Protein AF-A0A7Y2GD65-F1 (afdb_monomer_lite)

Sequence (162 aa):
MRTILVWTAFAALLLVPISLSTASPLLAFRQPIYILAGFAGILGMALLLVQPVLAGGYLPRVTVLRGRRIHRWTGAALVCAVILHVAGLWITSPPDMIDALLFRSPTPFSVWGVVAMWALFAAALLALFRAHLRPRHWRLGHGSLVMIVVLGSVIHAVLIEG

Radius of gyration: 16.95 Å; chains: 1; bounding box: 42×32×46 Å

Secondary structure (DSSP, 8-state):
-HHHHHHHHHHHHHHHHHHHHHT-GGGTTS-HHHHHHHHHHHHHHHHHHHHHHHHHT-STT--HHHHHHHHHHHHHHHHHHHHHHHHHHHHH-HHHHHHHHTT--S-HHHHHHHHHHHHHHHHHHHHHGGGGS-HHHHHHHHHHHHHHHHHHHHHHHHT---

Foldseek 3Di:
DVLVVVVVVLCCVLVVVLVCLVPDPVCVPDDPLLSLLVVLLSLLLNLLVLQVCLCVVVRPPQDNVNSVVVNLVSLVSSLVSLVSNLVSCCVVPVVQSVCLCVVNHPQPLSVLSNQLNVLSVQLNVLVVCVVVDDVVCSCVSNVVSSVSNNVSSVSSVVSDDD

Structure (mmCIF, N/CA/C/O backbone):
data_AF-A0A7Y2GD65-F1
#
_entry.id   AF-A0A7Y2GD65-F1
#
loop_
_atom_site.group_PDB
_atom_site.id
_atom_site.type_symbol
_atom_site.label_atom_id
_atom_site.label_alt_id
_atom_site.label_comp_id
_atom_site.label_asym_id
_atom_site.label_entity_id
_atom_site.label_seq_id
_atom_site.pdbx_PDB_ins_code
_atom_site.Cartn_x
_atom_site.Cartn_y
_atom_site.Cartn_z
_atom_site.occupancy
_atom_site.B_iso_or_equiv
_atom_site.auth_seq_id
_atom_site.auth_comp_id
_atom_site.auth_asym_id
_atom_site.auth_atom_id
_atom_site.pdbx_PDB_model_num
ATOM 1 N N . MET A 1 1 ? -0.208 14.379 25.500 1.00 83.31 1 MET A N 1
ATOM 2 C CA . MET A 1 1 ? 1.057 13.874 24.915 1.00 83.31 1 MET A CA 1
ATOM 3 C C . MET A 1 1 ? 0.865 12.583 24.116 1.00 83.31 1 MET A C 1
ATOM 5 O O . MET A 1 1 ? 1.079 12.632 22.915 1.00 83.31 1 MET A O 1
ATOM 9 N N . ARG A 1 2 ? 0.367 11.474 24.696 1.00 91.19 2 ARG A N 1
ATOM 10 C CA . ARG A 1 2 ? 0.166 10.184 23.986 1.00 91.19 2 ARG A CA 1
ATOM 11 C C . ARG A 1 2 ? -0.545 10.285 22.627 1.00 91.19 2 ARG A C 1
ATOM 13 O O . ARG A 1 2 ? -0.074 9.713 21.656 1.00 91.19 2 ARG A O 1
ATOM 20 N N . THR A 1 3 ? -1.655 11.022 22.546 1.00 92.44 3 THR A N 1
ATOM 21 C CA . THR A 1 3 ? -2.395 11.202 21.283 1.00 92.44 3 THR A CA 1
ATOM 22 C C . THR A 1 3 ? -1.536 11.812 20.181 1.00 92.44 3 THR A C 1
ATOM 24 O O . THR A 1 3 ? -1.579 11.335 19.055 1.00 92.44 3 THR A O 1
ATOM 27 N N . ILE A 1 4 ? -0.756 12.842 20.514 1.00 93.56 4 ILE A N 1
ATOM 28 C CA . ILE A 1 4 ? 0.121 13.527 19.560 1.00 93.56 4 ILE A CA 1
ATOM 29 C C . ILE A 1 4 ? 1.199 12.552 19.090 1.00 93.56 4 ILE A C 1
ATOM 31 O O . ILE A 1 4 ? 1.344 12.370 17.893 1.00 93.56 4 ILE A O 1
ATOM 35 N N . LEU A 1 5 ? 1.851 11.836 20.013 1.00 95.00 5 LEU A N 1
ATOM 36 C CA . LEU A 1 5 ? 2.890 10.855 19.678 1.00 95.00 5 LEU A CA 1
ATOM 37 C C . LEU A 1 5 ? 2.401 9.773 18.707 1.00 95.00 5 LEU A C 1
ATOM 39 O O . LEU A 1 5 ? 3.096 9.469 17.744 1.00 95.00 5 LEU A O 1
ATOM 43 N N . VAL A 1 6 ? 1.201 9.220 18.923 1.00 94.94 6 VAL A N 1
ATOM 44 C CA . VAL A 1 6 ? 0.634 8.199 18.023 1.00 94.94 6 VAL A CA 1
ATOM 45 C C . VAL A 1 6 ? 0.386 8.770 16.627 1.00 94.94 6 VAL A C 1
ATOM 47 O O . VAL A 1 6 ? 0.748 8.137 15.641 1.00 94.94 6 VAL A O 1
ATOM 50 N N . TRP A 1 7 ? -0.193 9.969 16.531 1.00 95.38 7 TRP A N 1
ATOM 51 C CA . TRP A 1 7 ? -0.433 10.616 15.240 1.00 95.38 7 TRP A CA 1
ATOM 52 C C . TRP A 1 7 ? 0.865 10.999 14.529 1.00 95.38 7 TRP A C 1
ATOM 54 O O . TRP A 1 7 ? 0.972 10.774 13.328 1.00 95.38 7 TRP A O 1
ATOM 64 N N . THR A 1 8 ? 1.860 11.516 15.252 1.00 96.31 8 THR A N 1
ATOM 65 C CA . THR A 1 8 ? 3.171 11.857 14.691 1.00 96.31 8 THR A CA 1
ATOM 66 C C . THR A 1 8 ? 3.899 10.612 14.190 1.00 96.31 8 THR A C 1
ATOM 68 O O . THR A 1 8 ? 4.381 10.617 13.063 1.00 96.31 8 THR A O 1
ATOM 71 N N . ALA A 1 9 ? 3.935 9.528 14.972 1.00 95.88 9 ALA A N 1
ATOM 72 C CA . ALA A 1 9 ? 4.560 8.273 14.556 1.00 95.88 9 ALA A CA 1
ATOM 73 C C . ALA A 1 9 ? 3.851 7.659 13.340 1.00 95.88 9 ALA A C 1
ATOM 75 O O . ALA A 1 9 ? 4.501 7.223 12.394 1.00 95.88 9 ALA A O 1
ATOM 76 N N . PHE A 1 10 ? 2.515 7.672 13.334 1.00 96.25 10 PHE A N 1
ATOM 77 C CA . PHE A 1 10 ? 1.729 7.177 12.209 1.00 96.25 10 PHE A CA 1
ATOM 78 C C . PHE A 1 10 ? 1.953 8.011 10.943 1.00 96.25 10 PHE A C 1
ATOM 80 O O . PHE A 1 10 ? 2.187 7.451 9.877 1.00 96.25 10 PHE A O 1
ATOM 87 N N . ALA A 1 11 ? 1.954 9.341 11.060 1.00 96.50 11 ALA A N 1
ATOM 88 C CA . ALA A 1 11 ? 2.264 10.227 9.945 1.00 96.50 11 ALA A CA 1
ATOM 89 C C . ALA A 1 11 ? 3.693 10.006 9.432 1.00 96.50 11 ALA A C 1
ATOM 91 O O . ALA A 1 11 ? 3.890 9.929 8.225 1.00 96.50 11 ALA A O 1
ATOM 92 N N . ALA A 1 12 ? 4.675 9.838 10.321 1.00 96.62 12 ALA A N 1
ATOM 93 C CA . ALA A 1 12 ? 6.057 9.566 9.937 1.00 96.6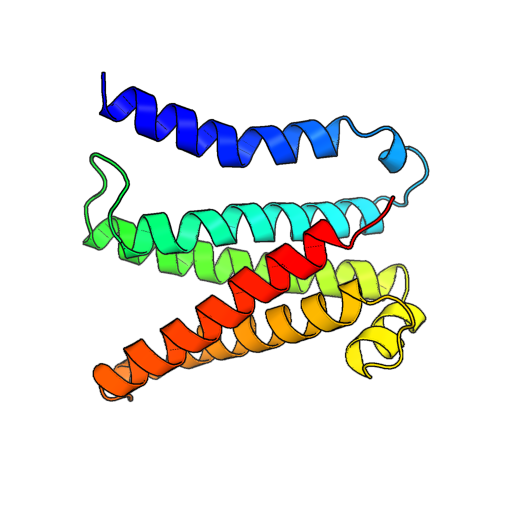2 12 ALA A CA 1
ATOM 94 C C . ALA A 1 12 ? 6.192 8.242 9.166 1.00 96.62 12 ALA A C 1
ATOM 96 O O . ALA A 1 12 ? 6.815 8.225 8.110 1.00 96.62 12 ALA A O 1
ATOM 97 N N . LEU A 1 13 ? 5.549 7.163 9.632 1.00 95.81 13 LEU A N 1
ATOM 98 C CA . LEU A 1 13 ? 5.555 5.860 8.950 1.00 95.81 13 LEU A CA 1
ATOM 99 C C . LEU A 1 13 ? 4.980 5.915 7.527 1.00 95.81 13 LEU A C 1
ATOM 101 O O . LEU A 1 13 ? 5.375 5.115 6.686 1.00 95.81 13 LEU A O 1
ATOM 105 N N . LEU A 1 14 ? 4.060 6.844 7.254 1.00 96.19 14 LEU A N 1
ATOM 106 C CA . LEU A 1 14 ? 3.483 7.031 5.922 1.00 96.19 14 LEU A CA 1
ATOM 107 C C . LEU A 1 14 ? 4.310 7.997 5.067 1.00 96.19 14 LEU A C 1
ATOM 109 O O . LEU A 1 14 ? 4.591 7.709 3.908 1.00 96.19 14 LEU A O 1
ATOM 113 N N . LEU A 1 15 ? 4.689 9.149 5.624 1.00 96.38 15 LEU A N 1
ATOM 114 C CA . LEU A 1 15 ? 5.285 10.248 4.866 1.00 96.38 15 LEU A CA 1
ATOM 115 C C . LEU A 1 15 ? 6.779 10.057 4.610 1.00 96.38 15 LEU A C 1
ATOM 117 O O . LEU A 1 15 ? 7.250 10.460 3.554 1.00 96.38 15 LEU A O 1
ATOM 121 N N . VAL A 1 16 ? 7.528 9.448 5.534 1.00 96.25 16 VAL A N 1
ATOM 122 C CA . VAL A 1 16 ? 8.980 9.269 5.369 1.00 96.25 16 VAL A CA 1
ATOM 123 C C . VAL A 1 16 ? 9.304 8.424 4.129 1.00 96.25 16 VAL A C 1
ATOM 125 O O . VAL A 1 16 ? 10.068 8.914 3.297 1.00 96.25 16 VAL A O 1
ATOM 128 N N . PRO A 1 17 ? 8.713 7.227 3.922 1.00 93.31 17 PRO A N 1
ATOM 129 C CA . PRO A 1 17 ? 8.980 6.440 2.718 1.00 93.31 17 PRO A CA 1
ATOM 130 C C . PRO A 1 17 ? 8.600 7.186 1.436 1.00 93.31 17 PRO A C 1
ATOM 132 O O . PRO A 1 17 ? 9.388 7.219 0.499 1.00 93.31 17 PRO A O 1
ATOM 135 N N . ILE A 1 18 ? 7.435 7.847 1.415 1.00 94.56 18 ILE A N 1
ATOM 136 C CA . ILE A 1 18 ? 6.955 8.602 0.246 1.00 94.56 18 ILE A CA 1
ATOM 137 C C . ILE A 1 18 ? 7.930 9.731 -0.108 1.00 94.56 18 ILE A C 1
ATOM 139 O O . ILE A 1 18 ? 8.333 9.852 -1.264 1.00 94.56 18 ILE A O 1
ATOM 143 N N . SER A 1 19 ? 8.344 10.528 0.881 1.00 94.94 19 SER A N 1
ATOM 144 C CA . SER A 1 19 ? 9.282 11.635 0.682 1.00 94.94 19 SER A CA 1
ATOM 145 C C . SER A 1 19 ? 10.637 11.147 0.169 1.00 94.94 19 SER A C 1
ATOM 147 O O . SER A 1 19 ? 11.171 11.712 -0.787 1.00 94.94 19 SER A O 1
ATOM 149 N N . LEU A 1 20 ? 11.172 10.065 0.748 1.00 94.62 20 LEU A N 1
ATOM 150 C CA . LEU A 1 20 ? 12.424 9.460 0.285 1.00 94.62 20 LEU A CA 1
ATOM 151 C C . LEU A 1 20 ? 12.308 8.963 -1.160 1.00 94.62 20 LEU A C 1
ATOM 153 O O . LEU A 1 20 ? 13.215 9.193 -1.956 1.00 94.62 20 LEU A O 1
ATOM 157 N N . SER A 1 21 ? 11.176 8.360 -1.534 1.00 93.12 21 SER A N 1
ATOM 158 C CA . SER A 1 21 ? 10.932 7.945 -2.916 1.00 93.12 21 SER A CA 1
ATOM 159 C C . SER A 1 21 ? 10.865 9.130 -3.881 1.00 93.12 21 SER A C 1
ATOM 161 O O . SER A 1 21 ? 11.427 9.039 -4.967 1.00 93.12 21 SER A O 1
ATOM 163 N N . THR A 1 22 ? 10.241 10.256 -3.503 1.00 93.25 22 THR A N 1
ATOM 164 C CA . THR A 1 22 ? 10.183 11.467 -4.355 1.00 93.25 22 THR A CA 1
ATOM 165 C C . THR A 1 22 ? 11.532 12.141 -4.566 1.00 93.25 22 THR A C 1
ATOM 167 O O . THR A 1 22 ? 11.747 12.743 -5.612 1.00 93.25 22 THR A O 1
ATOM 170 N N . ALA A 1 23 ? 12.445 12.022 -3.603 1.00 94.38 23 ALA A N 1
ATOM 171 C CA . ALA A 1 23 ? 13.786 12.589 -3.689 1.00 94.38 23 ALA A CA 1
ATOM 172 C C . ALA A 1 23 ? 14.808 11.634 -4.336 1.00 94.38 23 ALA A C 1
ATOM 174 O O . ALA A 1 23 ? 15.993 11.962 -4.404 1.00 94.38 23 ALA A O 1
ATOM 175 N N . SER A 1 24 ? 14.383 10.447 -4.785 1.00 93.50 24 SER A N 1
ATOM 176 C CA . SER A 1 24 ? 15.305 9.429 -5.284 1.00 93.50 24 SER A CA 1
ATOM 177 C C . SER A 1 24 ? 15.924 9.828 -6.633 1.00 93.50 24 SER A C 1
ATOM 179 O O . SER A 1 24 ? 15.188 10.088 -7.592 1.00 93.50 24 SER A O 1
ATOM 181 N N . PRO A 1 25 ? 17.266 9.801 -6.773 1.00 93.50 25 PRO A N 1
ATOM 182 C CA . PRO A 1 25 ? 17.934 10.083 -8.046 1.00 93.50 25 PRO A CA 1
ATOM 183 C C . PRO A 1 25 ? 17.593 9.049 -9.130 1.00 93.50 25 PRO A C 1
ATOM 185 O O . PRO A 1 25 ? 17.707 9.339 -10.320 1.00 93.50 25 PRO A O 1
ATOM 188 N N . LEU A 1 26 ? 17.107 7.866 -8.737 1.00 89.75 26 LEU A N 1
ATOM 189 C CA . LEU A 1 26 ? 16.686 6.799 -9.647 1.00 89.75 26 LEU A CA 1
ATOM 190 C C . LEU A 1 26 ? 15.479 7.187 -10.512 1.00 89.75 26 LEU A C 1
ATOM 192 O O . LEU A 1 26 ? 15.203 6.512 -11.503 1.00 89.75 26 LEU A O 1
ATOM 196 N N . LEU A 1 27 ? 14.770 8.268 -10.166 1.00 92.12 27 LEU A N 1
ATOM 197 C CA . LEU A 1 27 ? 13.653 8.789 -10.953 1.00 92.12 27 LEU A CA 1
ATOM 198 C C . LEU A 1 27 ? 14.105 9.518 -12.228 1.00 92.12 27 LEU A C 1
ATOM 200 O O . LEU A 1 27 ? 13.354 9.532 -13.200 1.00 92.12 27 LEU A O 1
ATOM 204 N N . ALA A 1 28 ? 15.315 10.092 -12.257 1.00 91.81 28 ALA A N 1
ATOM 205 C CA . ALA A 1 28 ? 15.749 11.018 -13.313 1.00 91.81 28 ALA A CA 1
ATOM 206 C C . ALA A 1 28 ? 15.765 10.405 -14.726 1.00 91.81 28 ALA A C 1
ATOM 208 O O . ALA A 1 28 ? 15.618 11.117 -15.715 1.00 91.81 28 ALA A O 1
ATOM 209 N N . PHE A 1 29 ? 15.913 9.082 -14.820 1.00 91.94 29 PHE A N 1
ATOM 210 C CA . PHE A 1 29 ? 16.035 8.351 -16.086 1.00 91.94 29 PHE A CA 1
ATOM 211 C C . PHE A 1 29 ? 14.811 7.483 -16.398 1.00 91.94 29 PHE A C 1
ATOM 213 O O . PHE A 1 29 ? 14.879 6.581 -17.234 1.00 91.94 29 PHE A O 1
ATOM 220 N N . ARG A 1 30 ? 13.690 7.700 -15.699 1.00 93.06 30 ARG A N 1
ATOM 221 C CA . ARG A 1 30 ? 12.486 6.873 -15.829 1.00 93.06 30 ARG A CA 1
ATOM 222 C C . ARG A 1 30 ? 11.374 7.620 -16.547 1.00 93.06 30 ARG A C 1
ATOM 224 O O . ARG A 1 30 ? 11.204 8.827 -16.403 1.00 93.06 30 ARG A O 1
ATOM 231 N N . GLN A 1 31 ? 10.587 6.874 -17.316 1.00 95.31 31 GLN A N 1
ATOM 232 C CA . GLN A 1 31 ? 9.414 7.428 -17.979 1.00 95.31 31 GLN A CA 1
ATOM 233 C C . GLN A 1 31 ? 8.353 7.850 -16.949 1.00 95.31 31 GLN A C 1
ATOM 235 O O . GLN A 1 31 ? 8.181 7.157 -15.943 1.00 95.31 31 GLN A O 1
ATOM 240 N N . PRO A 1 32 ? 7.568 8.911 -17.213 1.00 95.81 32 PRO A N 1
ATOM 241 C CA . PRO A 1 32 ? 6.545 9.378 -16.278 1.00 95.81 32 PRO A CA 1
ATOM 242 C C . PRO A 1 32 ? 5.533 8.298 -15.873 1.00 95.81 32 PRO A C 1
ATOM 244 O O . PRO A 1 32 ? 5.191 8.192 -14.699 1.00 95.81 32 PRO A O 1
ATOM 247 N N . ILE A 1 33 ? 5.095 7.452 -16.814 1.00 96.94 33 ILE A N 1
ATOM 248 C CA . ILE A 1 33 ? 4.143 6.363 -16.531 1.00 96.94 33 ILE A CA 1
ATOM 249 C C . ILE A 1 33 ? 4.759 5.336 -15.573 1.00 96.94 33 ILE A C 1
ATOM 251 O O . ILE A 1 33 ? 4.094 4.908 -14.634 1.00 96.94 33 ILE A O 1
ATOM 255 N N . TYR A 1 34 ? 6.041 5.003 -15.753 1.00 95.62 34 TYR A N 1
ATOM 256 C CA . TYR A 1 34 ? 6.767 4.095 -14.863 1.00 95.62 34 TYR A CA 1
ATOM 257 C C . TYR A 1 34 ? 6.882 4.673 -13.447 1.00 95.62 34 TYR A C 1
ATOM 259 O O . TYR A 1 34 ? 6.653 3.975 -12.461 1.00 95.62 34 TYR A O 1
ATOM 267 N N . ILE A 1 35 ? 7.183 5.971 -13.342 1.00 96.38 35 ILE A N 1
ATOM 268 C CA . ILE A 1 35 ? 7.253 6.678 -12.059 1.00 96.38 35 ILE A CA 1
ATOM 269 C C . ILE A 1 35 ? 5.890 6.630 -11.359 1.00 96.38 35 ILE A C 1
ATOM 271 O O . ILE A 1 35 ? 5.807 6.212 -10.206 1.00 96.38 35 ILE A O 1
ATOM 275 N N . LEU A 1 36 ? 4.810 6.994 -12.058 1.00 97.00 36 LEU A N 1
ATOM 276 C CA . LEU A 1 36 ? 3.452 6.955 -11.508 1.00 97.00 36 LEU A CA 1
ATOM 277 C C . LEU A 1 36 ? 3.039 5.538 -11.091 1.00 97.00 36 LEU A C 1
ATOM 279 O O . LEU A 1 36 ? 2.432 5.375 -10.032 1.00 97.00 36 LEU A O 1
ATOM 283 N N . ALA A 1 37 ? 3.409 4.517 -11.870 1.00 97.19 37 ALA A N 1
ATOM 284 C CA . ALA A 1 37 ? 3.193 3.120 -11.514 1.00 97.19 37 ALA A CA 1
ATOM 285 C C . ALA A 1 37 ? 3.911 2.772 -10.202 1.00 97.19 37 ALA A C 1
ATOM 287 O O . ALA A 1 37 ? 3.285 2.252 -9.278 1.00 97.19 37 ALA A O 1
ATOM 288 N N . GLY A 1 38 ? 5.193 3.122 -10.065 1.00 96.00 38 GLY A N 1
ATOM 289 C CA . GLY A 1 38 ? 5.960 2.923 -8.831 1.00 96.00 38 GLY A CA 1
ATOM 290 C C . GLY A 1 38 ? 5.334 3.624 -7.620 1.00 96.00 38 GLY A C 1
ATOM 291 O O . GLY A 1 38 ? 5.141 3.005 -6.572 1.00 96.00 38 GLY A O 1
ATOM 292 N N . PHE A 1 39 ? 4.915 4.884 -7.775 1.00 97.06 39 PHE A N 1
ATOM 293 C CA . PHE A 1 39 ? 4.227 5.632 -6.717 1.00 97.06 39 PHE A CA 1
ATOM 294 C C . PHE A 1 39 ? 2.867 5.047 -6.343 1.00 97.06 39 PHE A C 1
ATOM 296 O O . PHE A 1 39 ? 2.505 5.080 -5.167 1.00 97.06 39 PHE A O 1
ATOM 303 N N . ALA A 1 40 ? 2.129 4.466 -7.290 1.00 98.25 40 ALA A N 1
ATOM 304 C CA . ALA A 1 40 ? 0.905 3.733 -6.981 1.00 98.25 40 ALA A CA 1
ATOM 305 C C . ALA A 1 40 ? 1.193 2.511 -6.086 1.00 98.25 40 ALA A C 1
ATOM 307 O O . ALA A 1 40 ? 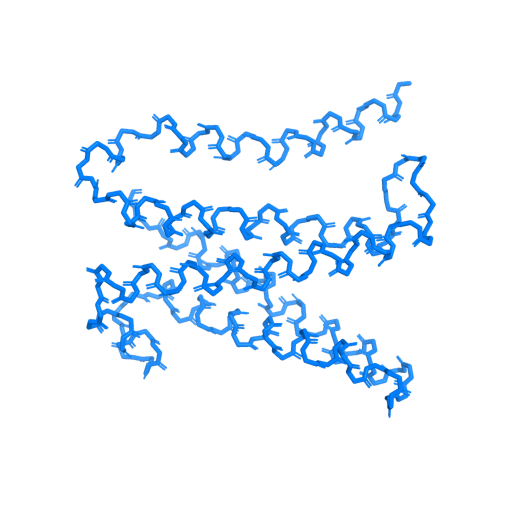0.444 2.258 -5.142 1.00 98.25 40 ALA A O 1
ATOM 308 N N . GLY A 1 41 ? 2.319 1.820 -6.301 1.00 97.44 41 GLY A N 1
ATOM 309 C CA . GLY A 1 41 ? 2.800 0.749 -5.420 1.00 97.44 41 GLY A CA 1
ATOM 310 C C . GLY A 1 41 ? 3.148 1.250 -4.011 1.00 97.44 41 GLY A C 1
ATOM 311 O O . GLY A 1 41 ? 2.664 0.701 -3.020 1.00 97.44 41 GLY A O 1
ATOM 312 N N . ILE A 1 42 ? 3.906 2.349 -3.907 1.00 97.12 42 ILE A N 1
ATOM 313 C CA . ILE A 1 42 ? 4.263 2.984 -2.622 1.00 97.12 42 ILE A CA 1
ATOM 314 C C . ILE A 1 42 ? 3.006 3.437 -1.860 1.00 97.12 42 ILE A C 1
ATOM 316 O O . ILE A 1 42 ? 2.868 3.184 -0.661 1.00 97.12 42 ILE A O 1
ATOM 320 N N . LEU A 1 43 ? 2.053 4.065 -2.554 1.00 97.88 43 LEU A N 1
ATOM 321 C CA . LEU A 1 43 ? 0.766 4.453 -1.978 1.00 97.88 43 LEU A CA 1
ATOM 322 C C . LEU A 1 43 ? -0.035 3.224 -1.526 1.00 97.88 43 LEU A C 1
ATOM 324 O O . LEU A 1 43 ? -0.664 3.260 -0.469 1.00 97.88 43 LEU A O 1
ATOM 328 N N . GLY A 1 44 ? 0.022 2.126 -2.283 1.00 98.12 44 GLY A N 1
ATOM 329 C CA . GLY A 1 44 ? -0.528 0.833 -1.888 1.00 98.12 44 GLY A CA 1
ATOM 330 C C . GLY A 1 44 ? 0.038 0.351 -0.549 1.00 98.12 44 GLY A C 1
ATOM 331 O O . GLY A 1 44 ? -0.730 0.023 0.352 1.00 98.12 44 GLY A O 1
ATOM 332 N N . MET A 1 45 ? 1.359 0.402 -0.361 1.00 97.25 45 MET A N 1
ATOM 333 C CA . MET A 1 45 ? 2.005 0.037 0.910 1.00 97.25 45 MET A CA 1
ATOM 334 C C . MET A 1 45 ? 1.555 0.929 2.074 1.00 97.25 45 MET A C 1
ATOM 336 O O . MET A 1 45 ? 1.226 0.433 3.155 1.00 97.25 45 MET A O 1
ATOM 340 N N . ALA A 1 46 ? 1.469 2.241 1.847 1.00 97.50 46 ALA A N 1
ATOM 341 C CA . ALA A 1 46 ? 0.976 3.191 2.840 1.00 97.50 46 ALA A CA 1
ATOM 342 C C . ALA A 1 46 ? -0.480 2.882 3.240 1.00 97.50 46 ALA A C 1
ATOM 344 O O . ALA A 1 46 ? -0.812 2.795 4.425 1.00 97.50 46 ALA A O 1
ATOM 345 N N . LEU A 1 47 ? -1.355 2.645 2.259 1.00 97.88 47 LEU A N 1
ATOM 346 C CA . LEU A 1 47 ? -2.752 2.283 2.496 1.00 97.88 47 LEU A CA 1
ATOM 347 C C . LEU A 1 47 ? -2.884 0.926 3.192 1.00 97.88 47 LEU A C 1
ATOM 349 O O . LEU A 1 47 ? -3.765 0.775 4.039 1.00 97.88 47 LEU A O 1
ATOM 353 N N . LEU A 1 48 ? -2.012 -0.037 2.885 1.00 97.06 48 LEU A N 1
ATOM 354 C CA . LEU A 1 48 ? -1.978 -1.346 3.533 1.00 97.06 48 LEU A CA 1
ATOM 355 C C . LEU A 1 48 ? -1.676 -1.222 5.033 1.00 97.06 48 LEU A C 1
ATOM 357 O O . LEU A 1 48 ? -2.363 -1.854 5.832 1.00 97.06 48 LEU A O 1
ATOM 361 N N . LEU A 1 49 ? -0.741 -0.348 5.428 1.00 96.38 49 LEU A N 1
ATOM 362 C CA . LEU A 1 49 ? -0.462 -0.036 6.838 1.00 96.38 49 LEU A CA 1
ATOM 363 C C . LEU A 1 49 ? -1.661 0.628 7.539 1.00 96.38 49 LEU A C 1
ATOM 365 O O . LEU A 1 49 ? -1.947 0.356 8.707 1.00 96.38 49 LEU A O 1
ATOM 369 N N . VAL A 1 50 ? -2.391 1.487 6.825 1.00 96.56 50 VAL A N 1
ATOM 370 C CA . VAL A 1 50 ? -3.579 2.186 7.343 1.00 96.56 50 VAL A CA 1
ATOM 371 C C . VAL A 1 50 ? -4.726 1.206 7.653 1.00 96.56 50 VAL A C 1
ATOM 373 O O . VAL A 1 50 ? -5.469 1.416 8.617 1.00 96.56 50 VAL A O 1
ATOM 376 N N . GLN A 1 51 ? -4.875 0.118 6.884 1.00 96.50 51 GLN A N 1
ATOM 377 C CA . GLN A 1 51 ? -5.987 -0.836 7.028 1.00 96.50 51 GLN A CA 1
ATOM 378 C C . GLN A 1 51 ? -6.151 -1.429 8.442 1.00 96.50 51 GLN A C 1
ATOM 380 O O . GLN A 1 51 ? -7.235 -1.255 9.015 1.00 96.50 51 GLN A O 1
ATOM 385 N N . PRO A 1 52 ? -5.149 -2.117 9.035 1.00 93.56 52 PRO A N 1
ATOM 386 C CA . PRO A 1 52 ? -5.286 -2.729 10.358 1.00 93.56 52 PRO A CA 1
ATOM 387 C C . PRO A 1 52 ? -5.464 -1.683 11.460 1.00 93.56 52 PRO A C 1
ATOM 389 O O . PRO A 1 52 ? -6.214 -1.910 12.410 1.00 93.56 52 PRO A O 1
ATOM 392 N N . VAL A 1 53 ? -4.847 -0.508 11.303 1.00 94.38 53 VAL A N 1
ATOM 393 C CA . VAL A 1 53 ? -4.963 0.618 12.237 1.00 94.38 53 VAL A CA 1
ATOM 394 C C . VAL A 1 53 ? -6.409 1.114 12.341 1.00 94.38 53 VAL A C 1
ATOM 396 O O . VAL A 1 53 ? -6.930 1.307 13.445 1.00 94.38 53 VAL A O 1
ATOM 399 N N . LEU A 1 54 ? -7.089 1.256 11.200 1.00 93.75 54 LEU A N 1
ATOM 400 C CA . LEU A 1 54 ? -8.497 1.651 11.140 1.00 93.75 54 LE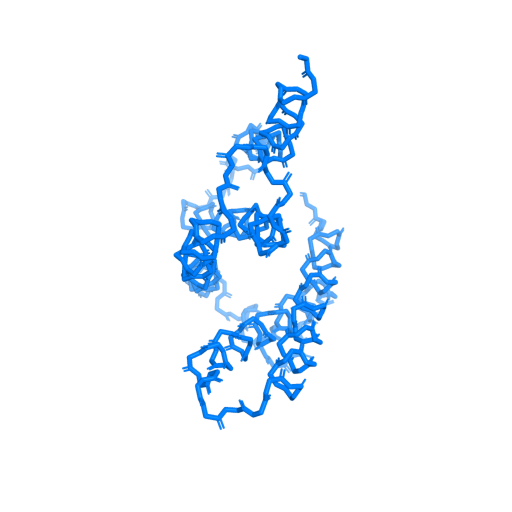U A CA 1
ATOM 401 C C . LEU A 1 54 ? -9.452 0.533 11.571 1.00 93.75 54 LEU A C 1
ATOM 403 O O . LEU A 1 54 ? -10.447 0.807 12.246 1.00 93.75 54 LEU A O 1
ATOM 407 N N . ALA A 1 55 ? -9.168 -0.715 11.188 1.00 90.38 55 ALA A N 1
ATOM 408 C CA . ALA A 1 55 ? -10.006 -1.864 11.522 1.00 90.38 55 ALA A CA 1
ATOM 409 C C . ALA A 1 55 ? -9.987 -2.185 13.027 1.00 90.38 55 ALA A C 1
ATOM 411 O O . ALA A 1 55 ? -11.037 -2.497 13.596 1.00 90.38 55 ALA A O 1
ATOM 412 N N . GLY A 1 56 ? -8.815 -2.073 13.661 1.00 89.56 56 GLY A N 1
ATOM 413 C CA . GLY A 1 56 ? -8.604 -2.319 15.089 1.00 89.56 56 GLY A CA 1
ATOM 414 C C . GLY A 1 56 ? -8.990 -1.152 16.001 1.00 89.56 56 GLY A C 1
ATOM 415 O O . GLY A 1 56 ? -9.113 -1.342 17.207 1.00 89.56 56 GLY A O 1
ATOM 416 N N . GLY A 1 57 ? -9.222 0.046 15.450 1.00 90.94 57 GLY A N 1
ATOM 417 C CA . GLY A 1 57 ? -9.565 1.232 16.243 1.00 90.94 57 GLY A CA 1
ATOM 418 C C . GLY A 1 57 ? -8.391 1.775 17.062 1.00 90.94 57 GLY A C 1
ATOM 419 O O . GLY A 1 57 ? -8.598 2.325 18.140 1.00 90.94 57 GLY A O 1
ATOM 420 N N . TYR A 1 58 ? -7.161 1.622 16.563 1.00 90.88 58 TYR A N 1
ATOM 421 C CA . TYR A 1 58 ? -5.947 2.020 17.284 1.00 90.88 58 TYR A CA 1
ATOM 422 C C . TYR A 1 58 ? -5.664 3.532 17.225 1.00 90.88 58 TYR A C 1
ATOM 424 O O . TYR A 1 58 ? -4.850 4.032 18.004 1.00 90.88 58 TYR A O 1
ATOM 432 N N . LEU A 1 59 ? -6.339 4.282 16.339 1.00 91.50 59 LEU A N 1
ATOM 433 C CA . LEU A 1 59 ? -6.178 5.737 16.254 1.00 91.50 59 LEU A CA 1
ATOM 434 C C . LEU A 1 59 ? -6.919 6.459 17.388 1.00 91.50 59 LEU A C 1
ATOM 436 O O . LEU A 1 59 ? -8.137 6.304 17.533 1.00 91.50 59 LEU A O 1
ATOM 440 N N . PRO A 1 60 ? -6.232 7.324 18.155 1.00 91.19 60 PRO A N 1
ATOM 441 C CA . PRO A 1 60 ? -6.870 8.085 19.214 1.00 91.19 60 PRO A CA 1
ATOM 442 C C . PRO A 1 60 ? -7.953 9.003 18.646 1.00 91.19 60 PRO A C 1
ATOM 444 O O . PRO A 1 60 ? -7.740 9.674 17.636 1.00 91.19 60 PRO A O 1
ATOM 447 N N . ARG A 1 61 ? -9.083 9.103 19.355 1.00 90.62 61 ARG A N 1
ATOM 448 C CA . ARG A 1 61 ? -10.215 9.992 19.021 1.00 90.62 61 ARG A CA 1
ATOM 449 C C . ARG A 1 61 ? -10.926 9.670 17.696 1.00 90.62 61 ARG A C 1
ATOM 451 O O . ARG A 1 61 ? -11.792 10.434 17.275 1.00 90.62 61 ARG A O 1
ATOM 458 N N . VAL A 1 62 ? -10.639 8.524 17.077 1.00 89.88 62 VAL A N 1
ATOM 459 C CA . VAL A 1 62 ? -11.420 7.986 15.957 1.00 89.88 62 VAL A CA 1
ATOM 460 C C . VAL A 1 62 ? -12.355 6.912 16.500 1.00 89.88 62 VAL A C 1
ATOM 462 O O . VAL A 1 62 ? -11.918 5.931 17.093 1.00 89.88 62 VAL A O 1
ATOM 465 N N . THR A 1 63 ? -13.664 7.085 16.318 1.00 93.06 63 THR A N 1
ATOM 466 C CA . THR A 1 63 ? -14.632 6.070 16.754 1.00 93.06 63 THR A CA 1
ATOM 467 C C . THR A 1 63 ? -14.515 4.817 15.886 1.00 93.06 63 THR A C 1
ATOM 469 O O . THR A 1 63 ? -14.267 4.914 14.684 1.00 93.06 63 THR A O 1
ATOM 472 N N . VAL A 1 64 ? -14.769 3.635 16.455 1.00 90.56 64 VAL A N 1
ATOM 473 C CA . VAL A 1 64 ? -14.699 2.354 15.719 1.00 90.56 64 VAL A CA 1
ATOM 474 C C . VAL A 1 64 ? -15.611 2.351 14.484 1.00 90.56 64 VAL A C 1
ATOM 476 O O . VAL A 1 64 ? -15.246 1.828 13.433 1.00 90.56 64 VAL A O 1
ATOM 479 N N . LEU A 1 65 ? -16.787 2.982 14.571 1.00 91.12 65 LEU A N 1
ATOM 480 C CA . LEU A 1 65 ? -17.712 3.117 13.441 1.00 91.12 65 LEU A CA 1
ATOM 481 C C . LEU A 1 65 ? -17.123 3.966 12.306 1.00 91.12 65 LEU A C 1
ATOM 483 O O . LEU A 1 65 ? -17.191 3.561 11.143 1.00 91.12 65 LEU A O 1
ATOM 487 N N . ARG A 1 66 ? -16.515 5.117 12.634 1.00 93.31 66 ARG A N 1
ATOM 488 C CA . ARG A 1 66 ? -15.826 5.961 11.646 1.00 93.31 66 ARG A CA 1
ATOM 489 C C . ARG A 1 66 ? -14.616 5.233 11.066 1.00 93.31 66 ARG A C 1
ATOM 491 O O . ARG A 1 66 ? -14.491 5.193 9.847 1.00 93.31 66 ARG A O 1
ATOM 498 N N . GLY A 1 67 ? -13.809 4.580 11.903 1.00 93.75 67 GLY A N 1
ATOM 499 C CA . GLY A 1 67 ? -12.668 3.763 11.479 1.00 93.75 67 GLY A CA 1
ATOM 500 C C . GLY A 1 67 ? -13.066 2.699 10.458 1.00 93.75 67 GLY A C 1
ATOM 501 O O . GLY A 1 67 ? -12.496 2.646 9.376 1.00 93.75 67 GLY A O 1
ATOM 502 N N . ARG A 1 68 ? -14.141 1.942 10.716 1.00 92.25 68 ARG A N 1
ATOM 503 C CA . ARG A 1 68 ? -14.676 0.947 9.767 1.00 92.25 68 ARG A CA 1
ATOM 504 C C . ARG A 1 68 ? -15.185 1.550 8.457 1.00 92.25 68 ARG A C 1
ATOM 506 O O . ARG A 1 68 ? -15.130 0.874 7.432 1.00 92.25 68 ARG A O 1
ATOM 513 N N . ARG A 1 69 ? -15.722 2.775 8.469 1.00 94.25 69 ARG A N 1
ATOM 514 C CA . ARG A 1 69 ? -16.149 3.466 7.239 1.00 94.25 69 ARG A CA 1
ATOM 515 C C . ARG A 1 69 ? -14.938 3.890 6.416 1.00 94.25 69 ARG A C 1
ATOM 517 O O . ARG A 1 69 ? -14.917 3.630 5.219 1.00 94.25 69 ARG A O 1
ATOM 524 N N . ILE A 1 70 ? -13.941 4.492 7.064 1.00 96.00 70 ILE A N 1
ATOM 525 C CA . ILE A 1 70 ? -12.699 4.928 6.415 1.00 96.00 70 ILE A CA 1
ATOM 526 C C . ILE A 1 70 ? -11.943 3.709 5.875 1.00 96.00 70 ILE A C 1
ATOM 528 O O . ILE A 1 70 ? -11.577 3.728 4.713 1.00 96.00 70 ILE A O 1
ATOM 532 N N . HIS A 1 71 ? -11.844 2.619 6.645 1.00 96.44 71 HIS A N 1
ATOM 533 C CA . HIS A 1 71 ? -11.240 1.344 6.234 1.00 96.44 71 HIS A CA 1
ATOM 534 C C . HIS A 1 71 ? -11.800 0.828 4.899 1.00 96.44 71 HIS A C 1
ATOM 536 O O . HIS A 1 71 ? -11.049 0.407 4.028 1.00 96.44 71 HIS A O 1
ATOM 542 N N . ARG A 1 72 ? -13.123 0.906 4.685 1.00 95.31 72 ARG A N 1
ATOM 543 C CA . ARG A 1 72 ? -13.727 0.489 3.405 1.00 95.31 72 ARG A CA 1
ATOM 544 C C . ARG A 1 72 ? -13.305 1.387 2.244 1.00 95.31 72 ARG A C 1
ATOM 546 O O . ARG A 1 72 ? -12.980 0.874 1.181 1.00 95.31 72 ARG A O 1
ATOM 553 N N . TRP A 1 73 ? -13.300 2.704 2.445 1.00 97.75 73 TRP A N 1
ATOM 554 C CA . TRP A 1 73 ? -12.895 3.658 1.409 1.00 97.75 73 TRP A CA 1
ATOM 555 C C . TRP A 1 73 ? -11.405 3.564 1.089 1.00 97.75 73 TRP A C 1
ATOM 557 O O . TRP A 1 73 ? -11.038 3.489 -0.078 1.00 97.75 73 TRP A O 1
ATOM 567 N N . THR A 1 74 ? -10.546 3.488 2.107 1.00 97.75 74 THR A N 1
ATOM 568 C CA . THR A 1 74 ? -9.109 3.272 1.911 1.00 97.75 74 THR A CA 1
ATOM 569 C C . THR A 1 74 ? -8.831 1.887 1.339 1.00 97.75 74 THR A C 1
ATOM 571 O O . THR A 1 74 ? -7.841 1.708 0.645 1.00 97.75 74 THR A O 1
ATOM 574 N N . GLY A 1 75 ? -9.691 0.896 1.606 1.00 97.75 75 GLY A N 1
ATOM 575 C CA . GLY A 1 75 ? -9.621 -0.439 1.007 1.00 97.75 75 GLY A CA 1
ATOM 576 C C . GLY A 1 75 ? -9.918 -0.412 -0.490 1.00 97.75 75 GLY A C 1
ATOM 577 O O . GLY A 1 75 ? -9.169 -0.989 -1.270 1.00 97.75 75 GLY A O 1
ATOM 578 N N . ALA A 1 76 ? -10.948 0.327 -0.908 1.00 98.12 76 ALA A N 1
ATOM 579 C CA . ALA A 1 76 ? -11.209 0.571 -2.325 1.00 98.12 76 ALA A CA 1
ATOM 580 C C . ALA A 1 76 ? -10.050 1.338 -2.986 1.00 98.12 76 ALA A C 1
ATOM 582 O O . ALA A 1 76 ? -9.591 0.950 -4.055 1.00 98.12 76 ALA A O 1
ATOM 583 N N . ALA A 1 77 ? -9.517 2.369 -2.319 1.00 98.38 77 ALA A N 1
ATOM 584 C CA . ALA A 1 77 ? -8.352 3.107 -2.803 1.00 98.38 77 ALA A CA 1
ATOM 585 C C . ALA A 1 77 ? -7.106 2.215 -2.944 1.00 98.38 77 ALA A C 1
ATOM 587 O O . ALA A 1 77 ? -6.378 2.352 -3.920 1.00 98.38 77 ALA A O 1
ATOM 588 N N . LEU A 1 78 ? -6.887 1.275 -2.016 1.00 98.56 78 LEU A N 1
ATOM 589 C CA . LEU A 1 78 ? -5.796 0.298 -2.078 1.00 98.56 78 LEU A CA 1
ATOM 590 C C . LEU A 1 78 ? -5.932 -0.609 -3.307 1.00 98.56 78 LEU A C 1
ATOM 592 O O . LEU A 1 78 ? -4.965 -0.795 -4.039 1.00 98.56 78 LEU A O 1
ATOM 596 N N . VAL A 1 79 ? -7.135 -1.130 -3.566 1.00 98.69 79 VAL A N 1
ATOM 597 C CA . VAL A 1 79 ? -7.411 -1.929 -4.771 1.00 98.69 79 VAL A CA 1
ATOM 598 C C . VAL A 1 79 ? -7.134 -1.112 -6.035 1.00 98.69 79 VAL A C 1
ATOM 600 O O . VAL A 1 79 ? -6.428 -1.588 -6.920 1.00 98.69 79 VAL A O 1
ATOM 603 N N . CYS A 1 80 ? -7.618 0.132 -6.103 1.00 98.69 80 CYS A N 1
ATOM 604 C CA . CYS A 1 80 ? -7.344 1.019 -7.234 1.00 98.69 80 CYS A CA 1
ATOM 605 C C . CYS A 1 80 ? -5.845 1.298 -7.407 1.00 98.69 80 CYS A C 1
ATOM 607 O O . CYS A 1 80 ? -5.355 1.268 -8.531 1.00 98.69 80 CYS A O 1
ATOM 609 N N . ALA A 1 81 ? -5.108 1.536 -6.319 1.00 98.69 81 ALA A N 1
ATOM 610 C CA . ALA A 1 81 ? -3.668 1.776 -6.363 1.00 98.69 81 ALA A CA 1
ATOM 611 C C . ALA A 1 81 ? -2.914 0.570 -6.943 1.00 98.69 81 ALA A C 1
ATOM 613 O O . ALA A 1 81 ? -2.062 0.745 -7.808 1.00 98.69 81 ALA A O 1
ATOM 614 N N . VAL A 1 82 ? -3.280 -0.654 -6.548 1.00 98.56 82 VAL A N 1
ATOM 615 C CA . VAL A 1 82 ? -2.688 -1.879 -7.110 1.00 98.56 82 VAL A CA 1
ATOM 616 C C . VAL A 1 82 ? -3.041 -2.054 -8.588 1.00 98.56 82 VAL A C 1
ATOM 618 O O . VAL A 1 82 ? -2.163 -2.389 -9.378 1.00 98.56 82 VAL A O 1
ATOM 621 N N . ILE A 1 83 ? -4.282 -1.767 -8.997 1.00 98.62 83 ILE A N 1
ATOM 622 C CA . ILE A 1 83 ? -4.668 -1.800 -10.418 1.00 98.62 83 ILE A CA 1
ATOM 623 C C . ILE A 1 83 ? -3.834 -0.801 -11.228 1.00 98.62 83 ILE A C 1
ATOM 625 O O . ILE A 1 83 ? -3.304 -1.165 -12.271 1.00 98.62 83 ILE A O 1
ATOM 629 N N . LEU A 1 84 ? -3.684 0.437 -10.748 1.00 98.62 84 LEU A N 1
ATOM 630 C CA . LEU A 1 84 ? -2.890 1.466 -11.425 1.00 98.62 84 LEU A CA 1
ATOM 631 C C . LEU A 1 84 ? -1.402 1.106 -11.478 1.00 98.62 84 LEU A C 1
ATOM 633 O O . LEU A 1 84 ? -0.766 1.325 -12.505 1.00 98.62 84 LEU A O 1
ATOM 637 N N . HIS A 1 85 ? -0.863 0.526 -10.405 1.00 98.00 85 HIS A N 1
ATOM 638 C CA . HIS A 1 85 ? 0.506 0.022 -10.359 1.00 98.00 85 HIS A CA 1
ATOM 639 C C . HIS A 1 85 ? 0.736 -1.034 -11.448 1.00 98.00 85 HIS A C 1
ATOM 641 O O . HIS A 1 85 ? 1.611 -0.875 -12.294 1.00 98.00 85 HIS A O 1
ATOM 647 N N . VAL A 1 86 ? -0.108 -2.067 -11.484 1.00 98.00 86 VAL A N 1
ATOM 648 C CA . VAL A 1 86 ? 0.002 -3.182 -12.436 1.00 98.00 86 VAL A CA 1
ATOM 649 C C . VAL A 1 86 ? -0.257 -2.728 -13.872 1.00 98.00 86 VAL A C 1
ATOM 651 O O . VAL A 1 86 ? 0.482 -3.112 -14.772 1.00 98.00 86 VAL A O 1
ATOM 654 N N . ALA A 1 87 ? -1.265 -1.885 -14.105 1.00 98.06 87 ALA A N 1
ATOM 655 C CA . ALA A 1 87 ? -1.570 -1.358 -15.434 1.00 98.06 87 ALA A CA 1
ATOM 656 C C . ALA A 1 87 ? -0.459 -0.437 -15.956 1.00 98.06 87 ALA A C 1
ATOM 658 O O . ALA A 1 87 ? -0.096 -0.513 -17.127 1.00 98.06 87 ALA A O 1
ATOM 659 N N . GLY A 1 88 ? 0.110 0.408 -15.093 1.00 97.88 88 GLY A N 1
ATOM 660 C CA . GLY A 1 88 ? 1.243 1.255 -15.450 1.00 97.88 88 GLY A CA 1
ATOM 661 C C . GLY A 1 88 ? 2.474 0.428 -15.822 1.00 97.88 88 GLY A C 1
ATOM 662 O O . GLY A 1 88 ? 3.068 0.680 -16.868 1.00 97.88 88 GLY A O 1
ATOM 663 N N . LEU A 1 89 ? 2.789 -0.610 -15.035 1.00 96.00 89 LEU A N 1
ATOM 664 C CA . LEU A 1 89 ? 3.862 -1.556 -15.358 1.00 96.00 89 LEU A CA 1
ATOM 665 C C . LEU A 1 89 ? 3.584 -2.324 -16.654 1.00 96.00 89 LEU A C 1
ATOM 667 O O . LEU A 1 89 ? 4.486 -2.491 -17.464 1.00 96.00 89 LEU A O 1
ATOM 671 N N . TRP A 1 90 ? 2.336 -2.723 -16.907 1.00 97.06 90 TRP A N 1
ATOM 672 C CA . TRP A 1 90 ? 1.950 -3.380 -18.159 1.00 97.06 90 TRP A CA 1
ATOM 673 C C . TRP A 1 90 ? 2.202 -2.500 -19.379 1.00 97.06 90 TRP A C 1
ATOM 675 O O . TRP A 1 90 ? 2.637 -2.994 -20.412 1.00 97.06 90 TRP A O 1
ATOM 685 N N . ILE A 1 91 ? 1.940 -1.197 -19.274 1.00 96.94 91 ILE A N 1
ATOM 686 C CA . ILE A 1 91 ? 2.185 -0.251 -20.367 1.00 96.94 91 ILE A CA 1
ATOM 687 C C . ILE A 1 91 ? 3.688 -0.084 -20.615 1.00 96.94 91 ILE A C 1
ATOM 689 O O . ILE A 1 91 ? 4.111 0.004 -21.765 1.00 96.94 91 ILE A O 1
ATOM 693 N N . THR A 1 92 ? 4.495 -0.028 -19.554 1.00 95.50 92 THR A N 1
ATOM 694 C CA . THR A 1 92 ? 5.935 0.251 -19.664 1.00 95.50 92 THR A CA 1
ATOM 695 C C . THR A 1 92 ? 6.777 -0.984 -19.969 1.00 95.50 92 THR A C 1
ATOM 697 O O . THR A 1 92 ? 7.811 -0.861 -20.620 1.00 95.50 92 THR A O 1
ATOM 700 N N . SER A 1 93 ? 6.352 -2.162 -19.513 1.00 92.50 93 SER A N 1
ATOM 701 C CA . SER A 1 93 ? 7.058 -3.435 -19.681 1.00 92.50 93 SER A CA 1
ATOM 702 C C . SER A 1 93 ? 6.086 -4.629 -19.784 1.00 92.50 93 SER A C 1
ATOM 704 O O . SER A 1 93 ? 6.019 -5.478 -18.890 1.00 92.50 93 SER A O 1
ATOM 706 N N . PRO A 1 94 ? 5.331 -4.746 -20.899 1.00 94.31 94 PRO A N 1
ATOM 707 C CA . PRO A 1 94 ? 4.375 -5.838 -21.086 1.00 94.31 94 PRO A CA 1
ATOM 708 C C . PRO A 1 94 ? 4.977 -7.252 -20.963 1.00 94.31 94 PRO A C 1
ATOM 710 O O . PRO A 1 94 ? 4.353 -8.084 -20.303 1.00 94.31 94 PRO A O 1
ATOM 713 N N . PRO A 1 95 ? 6.160 -7.564 -21.544 1.00 95.19 95 PRO A N 1
ATOM 714 C CA . PRO A 1 95 ? 6.758 -8.896 -21.421 1.00 95.19 95 PRO A CA 1
ATOM 715 C C . PRO A 1 95 ? 7.034 -9.288 -19.965 1.00 95.19 95 PR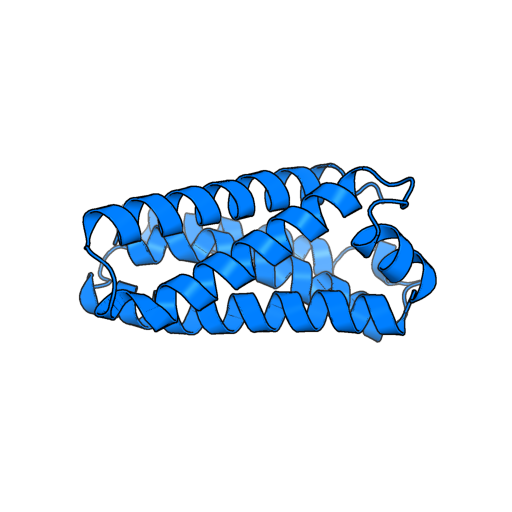O A C 1
ATOM 717 O O . PRO A 1 95 ? 6.609 -10.358 -19.538 1.00 95.19 95 PRO A O 1
ATOM 720 N N . ASP A 1 96 ? 7.629 -8.385 -19.180 1.00 93.12 96 ASP A N 1
ATOM 721 C CA . ASP A 1 96 ? 7.929 -8.619 -17.762 1.00 93.12 96 ASP A CA 1
ATOM 722 C C . ASP A 1 96 ? 6.654 -8.899 -16.960 1.00 93.12 96 ASP A C 1
ATOM 724 O O . ASP A 1 96 ? 6.630 -9.757 -16.076 1.00 93.12 96 ASP A O 1
ATOM 728 N N . MET A 1 97 ? 5.564 -8.197 -17.282 1.00 95.62 97 MET A N 1
ATOM 729 C CA . MET A 1 97 ? 4.275 -8.421 -16.639 1.00 95.62 97 MET A CA 1
ATOM 730 C C . MET A 1 97 ? 3.647 -9.762 -17.014 1.00 95.62 97 MET A C 1
ATOM 732 O O . MET A 1 97 ? 3.069 -10.423 -16.149 1.00 95.62 97 MET A O 1
ATOM 736 N N . ILE A 1 98 ? 3.760 -10.183 -18.275 1.00 96.19 98 ILE A N 1
ATOM 737 C CA . ILE A 1 98 ? 3.321 -11.514 -18.711 1.00 96.19 98 ILE A CA 1
ATOM 738 C C . ILE A 1 98 ? 4.116 -12.584 -17.958 1.00 96.19 98 ILE A C 1
ATOM 740 O O . ILE A 1 98 ? 3.521 -13.496 -17.384 1.00 96.19 98 ILE A O 1
ATOM 744 N N . ASP A 1 99 ? 5.438 -12.445 -17.891 1.00 95.75 99 ASP A N 1
ATOM 745 C CA . ASP A 1 99 ? 6.304 -13.400 -17.203 1.00 95.75 99 ASP A CA 1
ATOM 746 C C . ASP A 1 99 ? 6.039 -13.438 -15.695 1.00 95.75 99 ASP A C 1
ATOM 748 O O . ASP A 1 99 ? 6.013 -14.520 -15.104 1.00 95.75 99 ASP A O 1
ATOM 752 N N . ALA A 1 100 ? 5.771 -12.294 -15.062 1.00 94.81 100 ALA A N 1
ATOM 753 C CA . ALA A 1 100 ? 5.373 -12.233 -13.660 1.00 94.81 100 ALA A CA 1
ATOM 754 C C . ALA A 1 100 ? 4.042 -12.963 -13.414 1.00 94.81 100 ALA A C 1
ATOM 756 O O . ALA A 1 100 ? 3.960 -13.816 -12.530 1.00 94.81 100 ALA A O 1
ATOM 757 N N . LEU A 1 101 ? 3.003 -12.673 -14.209 1.00 93.44 101 LEU A N 1
ATOM 758 C CA . LEU A 1 101 ? 1.675 -13.285 -14.055 1.00 93.44 101 LEU A CA 1
ATOM 759 C C . LEU A 1 101 ? 1.669 -14.788 -14.354 1.00 93.44 101 LEU A C 1
ATOM 761 O O . LEU A 1 101 ? 0.868 -15.522 -13.777 1.00 93.44 101 LEU A O 1
ATOM 765 N N . LEU A 1 102 ? 2.554 -15.246 -15.241 1.00 96.06 102 LEU A N 1
ATOM 766 C CA . LEU A 1 102 ? 2.742 -16.661 -15.559 1.00 96.06 102 LEU A CA 1
ATOM 767 C C . LEU A 1 102 ? 3.751 -17.359 -14.635 1.00 96.06 102 LEU A C 1
ATOM 769 O O . LEU A 1 102 ? 4.033 -18.537 -14.852 1.00 96.06 102 LEU A O 1
ATOM 773 N N . PHE A 1 103 ? 4.288 -16.662 -13.625 1.00 93.81 103 PHE A N 1
ATOM 774 C CA . PHE A 1 103 ? 5.321 -17.165 -12.712 1.00 93.81 103 PHE A CA 1
ATOM 775 C C . PHE A 1 103 ? 6.569 -17.712 -13.433 1.00 93.81 103 PHE A C 1
ATOM 777 O O . PHE A 1 103 ? 7.192 -18.673 -12.986 1.00 93.81 103 PHE A O 1
ATOM 784 N N . ARG A 1 104 ? 6.928 -17.100 -14.567 1.00 94.19 104 ARG A N 1
ATOM 785 C CA . ARG A 1 104 ? 8.138 -17.390 -15.356 1.00 94.19 104 ARG A CA 1
ATOM 786 C C . ARG A 1 104 ? 9.236 -16.349 -15.172 1.00 94.19 104 ARG A C 1
ATOM 788 O O . ARG A 1 104 ? 10.361 -16.586 -15.600 1.00 94.19 104 ARG A O 1
ATOM 795 N N . SER A 1 105 ? 8.910 -15.214 -14.555 1.00 88.50 105 SER A N 1
ATOM 796 C CA . SER A 1 105 ? 9.875 -14.149 -14.308 1.00 88.50 105 SER A CA 1
ATOM 797 C C . SER A 1 105 ? 11.064 -14.668 -13.486 1.00 88.50 105 SER A C 1
ATOM 799 O O . SER A 1 105 ? 10.857 -15.327 -12.462 1.00 88.50 105 SER A O 1
ATOM 801 N N . PRO A 1 106 ? 12.308 -14.330 -13.869 1.00 88.12 106 PRO A N 1
ATOM 802 C CA . PRO A 1 106 ? 13.490 -14.670 -13.087 1.00 88.12 106 PRO A CA 1
ATOM 803 C C . PRO A 1 106 ? 13.587 -13.863 -11.783 1.00 88.12 106 PRO A C 1
ATOM 805 O O . PRO A 1 106 ? 14.418 -14.182 -10.938 1.00 88.12 106 PRO A O 1
ATOM 808 N N . THR A 1 107 ? 12.770 -12.816 -11.601 1.00 88.69 107 THR A N 1
ATOM 809 C CA . THR A 1 107 ? 12.843 -11.937 -10.430 1.00 88.69 107 THR A CA 1
ATOM 810 C C . THR A 1 107 ? 11.988 -12.455 -9.263 1.00 88.69 107 THR A C 1
ATOM 812 O O . THR A 1 107 ? 10.755 -12.461 -9.354 1.00 88.69 107 THR A O 1
ATOM 815 N N . PRO A 1 108 ? 12.586 -12.827 -8.111 1.00 88.88 108 PRO A N 1
ATOM 816 C CA . PRO A 1 108 ? 11.834 -13.401 -6.991 1.00 88.88 108 PRO A CA 1
ATOM 817 C C . PRO A 1 108 ? 10.774 -12.457 -6.413 1.00 88.88 108 PRO A C 1
ATOM 819 O O . PRO A 1 108 ? 9.716 -12.911 -5.975 1.00 88.88 108 PRO A O 1
ATOM 822 N N . PHE A 1 109 ? 11.016 -11.140 -6.442 1.00 93.00 109 PHE A N 1
ATOM 823 C CA . PHE A 1 109 ? 10.057 -10.153 -5.943 1.00 93.00 109 PHE A CA 1
ATOM 824 C C . PHE A 1 109 ? 8.720 -10.208 -6.699 1.00 93.00 109 PHE A C 1
ATOM 826 O O . PHE A 1 109 ? 7.666 -10.019 -6.091 1.00 93.00 109 PHE A O 1
ATOM 833 N N . SER A 1 110 ? 8.731 -10.492 -8.007 1.00 92.81 110 SER A N 1
ATOM 834 C CA . SER A 1 110 ? 7.525 -10.475 -8.845 1.00 92.81 110 SER A CA 1
ATOM 835 C C . SER A 1 110 ? 6.508 -11.543 -8.426 1.00 92.81 110 SER A C 1
ATOM 837 O O . SER A 1 110 ? 5.314 -11.253 -8.347 1.00 92.81 110 SER A O 1
ATOM 839 N N . VAL A 1 111 ? 6.981 -12.730 -8.031 1.00 95.12 111 VAL A N 1
ATOM 840 C CA . VAL A 1 111 ? 6.149 -13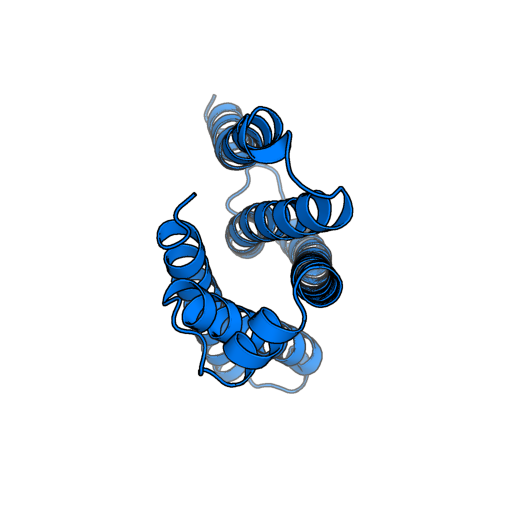.832 -7.521 1.00 95.12 111 VAL A CA 1
ATOM 841 C C . VAL A 1 111 ? 5.334 -13.377 -6.312 1.00 95.12 111 VAL A C 1
ATOM 843 O O . VAL A 1 111 ? 4.114 -13.543 -6.271 1.00 95.12 111 VAL A O 1
ATOM 846 N N . TRP A 1 112 ? 5.994 -12.744 -5.341 1.00 97.12 112 TRP A N 1
ATOM 847 C CA . TRP A 1 112 ? 5.346 -12.252 -4.127 1.00 97.12 112 TRP A CA 1
ATOM 848 C C . TRP A 1 112 ? 4.377 -11.102 -4.401 1.00 97.12 112 TRP A C 1
ATOM 850 O O . TRP A 1 112 ? 3.309 -11.050 -3.789 1.00 97.12 112 TRP A O 1
ATOM 860 N N . GLY A 1 113 ? 4.704 -10.231 -5.360 1.00 96.81 113 GLY A N 1
ATOM 861 C CA . GLY A 1 113 ? 3.815 -9.162 -5.814 1.00 96.81 113 GLY A CA 1
ATOM 862 C C . GLY A 1 113 ? 2.516 -9.707 -6.413 1.00 96.81 113 GLY A C 1
ATOM 863 O O . GLY A 1 113 ? 1.428 -9.285 -6.020 1.00 96.81 113 GLY A O 1
ATOM 864 N N . VAL A 1 114 ? 2.612 -10.704 -7.298 1.00 97.69 114 VAL A N 1
ATOM 865 C CA . VAL A 1 114 ? 1.448 -11.345 -7.934 1.00 97.69 114 VAL A CA 1
ATOM 866 C C . VAL A 1 114 ? 0.596 -12.101 -6.911 1.00 97.69 114 VAL A C 1
ATOM 868 O O . VAL A 1 114 ? -0.628 -11.961 -6.910 1.00 97.69 114 VAL A O 1
ATOM 871 N N . VAL A 1 115 ? 1.217 -12.852 -5.995 1.00 98.06 115 VAL A N 1
ATOM 872 C CA . VAL A 1 115 ? 0.497 -13.548 -4.912 1.00 98.06 115 VAL A CA 1
ATOM 873 C C . VAL A 1 115 ? -0.238 -12.553 -4.010 1.00 98.06 115 VAL A C 1
ATOM 875 O O . VAL A 1 115 ? -1.424 -12.742 -3.727 1.00 98.06 115 VAL A O 1
ATOM 878 N N . ALA A 1 116 ? 0.424 -11.470 -3.591 1.00 98.25 116 ALA A N 1
ATOM 879 C CA . ALA A 1 116 ? -0.190 -10.436 -2.763 1.00 98.25 116 ALA A CA 1
ATOM 880 C C . ALA A 1 116 ? -1.342 -9.723 -3.490 1.00 98.25 116 ALA A C 1
ATOM 882 O O . ALA A 1 116 ? -2.394 -9.498 -2.891 1.00 98.25 116 ALA A O 1
ATOM 883 N N . MET A 1 117 ? -1.189 -9.423 -4.784 1.00 98.50 117 MET A N 1
ATOM 884 C CA . MET A 1 117 ? -2.241 -8.824 -5.612 1.00 98.50 117 MET A CA 1
ATOM 885 C C . MET A 1 117 ? -3.497 -9.703 -5.645 1.00 98.50 117 MET A C 1
ATOM 887 O O . MET A 1 117 ? -4.596 -9.229 -5.347 1.00 98.50 117 MET A O 1
ATOM 891 N N . TRP A 1 118 ? -3.352 -10.991 -5.966 1.00 98.56 118 TRP A N 1
ATOM 892 C CA . TRP A 1 118 ? -4.499 -11.898 -6.023 1.00 98.56 118 TRP A CA 1
ATOM 893 C C . TRP A 1 118 ? -5.144 -12.101 -4.652 1.00 98.56 118 TRP A C 1
ATOM 895 O O . TRP A 1 118 ? -6.373 -12.099 -4.549 1.00 98.56 118 TRP A O 1
ATOM 905 N N . ALA A 1 119 ? -4.346 -12.200 -3.585 1.00 98.56 119 ALA A N 1
ATOM 906 C CA . ALA A 1 119 ? -4.862 -12.265 -2.221 1.00 98.56 119 ALA A CA 1
ATOM 907 C C . ALA A 1 119 ? -5.643 -10.995 -1.838 1.00 98.56 119 ALA A C 1
ATOM 909 O O . ALA A 1 119 ? -6.684 -11.093 -1.186 1.00 98.56 119 ALA A O 1
ATOM 910 N N . LEU A 1 120 ? -5.199 -9.814 -2.284 1.00 98.56 120 LEU A N 1
ATOM 911 C CA . LEU A 1 120 ? -5.888 -8.544 -2.057 1.00 98.56 120 LEU A CA 1
ATOM 912 C C . LEU A 1 120 ? -7.233 -8.511 -2.783 1.00 98.56 120 LEU A C 1
ATOM 914 O O . LEU A 1 120 ? -8.246 -8.167 -2.172 1.00 98.56 120 LEU A O 1
ATOM 918 N N . PHE A 1 121 ? -7.268 -8.895 -4.060 1.00 98.50 121 PHE A N 1
ATOM 919 C CA . PHE A 1 121 ? -8.513 -8.951 -4.826 1.00 98.50 121 PHE A CA 1
ATOM 920 C C . PHE A 1 121 ? -9.492 -9.967 -4.234 1.00 98.50 121 PHE A C 1
ATOM 922 O O . PHE A 1 121 ? -10.671 -9.652 -4.069 1.00 98.50 121 PHE A O 1
ATOM 929 N N . ALA A 1 122 ? -9.009 -11.136 -3.808 1.00 98.19 122 ALA A N 1
ATOM 930 C CA . ALA A 1 122 ? -9.820 -12.112 -3.090 1.00 98.19 122 ALA A CA 1
ATOM 931 C C . ALA A 1 122 ? -10.339 -11.555 -1.751 1.00 98.19 122 ALA A C 1
ATOM 933 O O . ALA A 1 122 ? -11.516 -11.725 -1.431 1.00 98.19 122 ALA A O 1
ATOM 934 N N . ALA A 1 123 ? -9.505 -10.845 -0.981 1.00 97.88 123 ALA A N 1
ATOM 935 C CA . ALA A 1 123 ? -9.906 -10.235 0.287 1.00 97.88 123 ALA A CA 1
ATOM 936 C C . ALA A 1 123 ? -10.979 -9.155 0.087 1.00 97.88 123 ALA A C 1
ATOM 938 O O . ALA A 1 123 ? -11.928 -9.081 0.875 1.00 97.88 123 ALA A O 1
ATOM 939 N N . ALA A 1 124 ? -10.844 -8.345 -0.968 1.00 97.00 124 ALA A N 1
ATOM 940 C CA . ALA A 1 124 ? -11.803 -7.316 -1.349 1.00 97.00 124 ALA A CA 1
ATOM 941 C C . ALA A 1 124 ? -13.130 -7.931 -1.817 1.00 97.00 124 ALA A C 1
ATOM 943 O O . ALA A 1 124 ? -14.194 -7.520 -1.354 1.00 97.00 124 ALA A O 1
ATOM 944 N N . LEU A 1 125 ? -13.076 -8.970 -2.655 1.00 96.69 125 LEU A N 1
ATOM 945 C CA . LEU A 1 125 ? -14.254 -9.703 -3.114 1.00 96.69 125 LEU A CA 1
ATOM 946 C C . LEU A 1 125 ? -15.000 -10.342 -1.939 1.00 96.69 125 LEU A C 1
ATOM 948 O O . LEU A 1 125 ? -16.210 -10.170 -1.791 1.00 96.69 125 LEU A O 1
ATOM 952 N N . LEU A 1 126 ? -14.271 -11.006 -1.039 1.00 96.19 126 LEU A N 1
ATOM 953 C CA . LEU A 1 126 ? -14.842 -11.576 0.175 1.00 96.19 126 LEU A CA 1
ATOM 954 C C . LEU A 1 126 ? -15.539 -10.487 1.012 1.00 96.19 126 LEU A C 1
ATOM 956 O O . LEU A 1 126 ? -16.598 -10.736 1.590 1.00 96.19 126 LEU A O 1
ATOM 960 N N . ALA A 1 127 ? -14.973 -9.272 1.066 1.00 94.19 127 ALA A N 1
ATOM 961 C CA . ALA A 1 127 ? -15.548 -8.142 1.798 1.00 94.19 127 ALA A CA 1
ATOM 962 C C . ALA A 1 127 ? -16.882 -7.661 1.227 1.00 94.19 127 ALA A C 1
ATOM 964 O O . ALA A 1 127 ? -17.750 -7.244 2.002 1.00 94.19 127 ALA A O 1
ATOM 965 N N . LEU A 1 128 ? -17.080 -7.772 -0.088 1.00 93.75 128 LEU A N 1
ATOM 966 C CA . LEU A 1 128 ? -18.368 -7.510 -0.730 1.00 93.75 128 LEU A CA 1
ATOM 967 C C . LEU A 1 128 ? -19.408 -8.566 -0.328 1.00 93.75 128 LEU A C 1
ATOM 969 O O . LEU A 1 128 ? -20.543 -8.223 0.003 1.00 93.75 128 LEU A O 1
ATOM 973 N N . PHE A 1 129 ? -19.007 -9.836 -0.240 1.00 93.62 129 PHE A N 1
ATOM 974 C CA . PHE A 1 129 ? -19.897 -10.945 0.123 1.00 93.62 129 PHE A CA 1
ATOM 975 C C . PHE A 1 129 ? -20.051 -11.189 1.627 1.00 93.62 129 PHE A C 1
ATOM 977 O O . PHE A 1 129 ? -20.768 -12.106 2.027 1.00 93.62 129 PHE A O 1
ATOM 984 N N . ARG A 1 130 ? -19.457 -10.352 2.485 1.00 91.44 130 ARG A N 1
ATOM 985 C CA . ARG A 1 130 ? -19.460 -10.529 3.950 1.00 91.44 130 ARG A CA 1
ATOM 986 C C . ARG A 1 130 ? -20.844 -10.772 4.569 1.00 91.44 130 ARG A C 1
ATOM 988 O O . ARG A 1 130 ? -20.932 -11.447 5.586 1.00 91.44 130 ARG A O 1
ATOM 995 N N . ALA A 1 131 ? -21.908 -10.206 3.989 1.00 90.69 131 ALA A N 1
ATOM 996 C CA . ALA A 1 131 ? -23.278 -10.341 4.492 1.00 90.69 131 ALA A CA 1
ATOM 997 C C . ALA A 1 131 ? -23.849 -11.758 4.302 1.00 90.69 131 ALA A C 1
ATOM 999 O O . ALA A 1 131 ? -24.735 -12.160 5.047 1.00 90.69 131 ALA A O 1
ATOM 1000 N N . HIS A 1 132 ? -23.308 -12.518 3.348 1.00 91.69 132 HIS A N 1
ATOM 1001 C CA . HIS A 1 132 ? -23.739 -13.875 3.009 1.00 91.69 132 HIS A CA 1
ATOM 1002 C C . HIS A 1 132 ? -22.901 -14.956 3.711 1.00 91.69 132 HIS A C 1
ATOM 1004 O O . HIS A 1 132 ? -23.147 -16.147 3.546 1.00 91.69 132 HIS A O 1
ATOM 1010 N N . LEU A 1 133 ? -21.892 -14.562 4.495 1.00 91.44 133 LEU A N 1
ATOM 1011 C CA . LEU A 1 133 ? -20.953 -15.477 5.134 1.00 91.44 133 LEU A CA 1
ATOM 1012 C C . LEU A 1 133 ? -21.178 -15.531 6.641 1.00 91.44 133 LEU A C 1
ATOM 1014 O O . LEU A 1 133 ? -21.412 -14.520 7.304 1.00 91.44 133 LEU A O 1
ATOM 1018 N N . ARG A 1 134 ? -21.008 -16.724 7.223 1.00 93.94 134 ARG A N 1
ATOM 1019 C CA . ARG A 1 134 ? -20.962 -16.862 8.684 1.00 93.94 134 ARG A CA 1
ATOM 1020 C C . ARG A 1 134 ? -19.815 -15.998 9.238 1.00 93.94 134 ARG A C 1
ATOM 1022 O O . ARG A 1 134 ? -18.699 -16.099 8.720 1.00 93.94 134 ARG A O 1
ATOM 1029 N N . PRO A 1 135 ? -20.012 -15.239 10.337 1.00 91.62 135 PRO A N 1
ATOM 1030 C CA . PRO A 1 135 ? -18.994 -14.326 10.867 1.00 91.62 135 PRO A CA 1
ATOM 1031 C C . PRO A 1 135 ? -17.632 -14.975 11.149 1.00 91.62 135 PRO A C 1
ATOM 1033 O O . PRO A 1 135 ? -16.597 -14.327 11.006 1.00 91.62 135 PRO A O 1
ATOM 1036 N N . ARG A 1 136 ? -17.618 -16.258 11.540 1.00 93.75 136 ARG A N 1
ATOM 1037 C CA . ARG A 1 136 ? -16.385 -17.027 11.763 1.00 93.75 136 ARG A CA 1
ATOM 1038 C C . ARG A 1 136 ? -15.613 -17.265 10.462 1.00 93.75 136 ARG A C 1
ATOM 1040 O O . ARG A 1 136 ? -14.425 -16.970 10.426 1.00 93.75 136 ARG A O 1
ATOM 1047 N N . HIS A 1 137 ? -16.280 -17.750 9.414 1.00 93.19 137 HIS A N 1
ATOM 1048 C CA . HIS A 1 137 ? -15.654 -17.997 8.110 1.00 93.19 137 HIS A CA 1
ATOM 1049 C C . HIS A 1 137 ? -15.203 -16.695 7.452 1.00 93.19 137 HIS A C 1
ATOM 1051 O O . HIS A 1 137 ? -14.101 -16.635 6.925 1.00 93.19 137 HIS A O 1
ATOM 1057 N N . TRP A 1 138 ? -16.009 -15.637 7.569 1.00 93.94 138 TRP A N 1
ATOM 1058 C CA . TRP A 1 138 ? -15.631 -14.295 7.135 1.00 93.94 138 TRP A CA 1
ATOM 1059 C C . TRP A 1 138 ? -14.329 -13.824 7.798 1.00 93.94 138 TRP A C 1
ATOM 1061 O O . TRP A 1 138 ? -13.385 -13.462 7.102 1.00 93.94 138 TRP A O 1
ATOM 1071 N N . ARG A 1 139 ? -14.251 -13.858 9.137 1.00 92.31 139 ARG A N 1
ATOM 1072 C CA . ARG A 1 139 ? -13.061 -13.395 9.870 1.00 92.31 139 ARG A CA 1
ATOM 1073 C C . ARG A 1 139 ? -11.816 -14.210 9.540 1.00 92.31 139 ARG A C 1
ATOM 1075 O O . ARG A 1 139 ? -10.764 -13.616 9.347 1.00 92.31 139 ARG A O 1
ATOM 1082 N N . LEU A 1 140 ? -11.942 -15.536 9.484 1.00 95.12 140 LEU A N 1
ATOM 1083 C CA . LEU A 1 140 ? -10.821 -16.415 9.154 1.00 95.12 140 LEU A CA 1
ATOM 1084 C C . LEU A 1 140 ? -10.363 -16.201 7.712 1.00 95.12 140 LEU A C 1
ATOM 1086 O O . LEU A 1 140 ? -9.202 -15.887 7.499 1.00 95.12 140 LEU A O 1
ATOM 1090 N N . GLY A 1 141 ? -11.273 -16.278 6.738 1.00 96.75 141 GLY A N 1
ATOM 1091 C CA . GLY A 1 141 ? -10.930 -16.117 5.326 1.00 96.75 141 GLY A CA 1
ATOM 1092 C C . GLY A 1 141 ? -10.336 -14.743 5.022 1.00 96.75 141 GLY A C 1
ATOM 1093 O O . GLY A 1 141 ? -9.266 -14.653 4.428 1.00 96.75 141 GLY A O 1
ATOM 1094 N N . HIS A 1 142 ? -10.981 -13.668 5.486 1.00 96.25 142 HIS A N 1
ATOM 1095 C CA . HIS A 1 142 ? -10.474 -12.316 5.264 1.00 96.25 142 HIS A CA 1
ATOM 1096 C C . HIS A 1 142 ? -9.143 -12.090 5.990 1.00 96.25 142 HIS A C 1
ATOM 1098 O O . HIS A 1 142 ? -8.218 -11.545 5.399 1.00 96.25 142 HIS A O 1
ATOM 1104 N N . GLY A 1 143 ? -9.016 -12.548 7.241 1.00 96.00 143 GLY A N 1
ATOM 1105 C CA . GLY A 1 143 ? -7.781 -12.425 8.015 1.00 96.00 143 GLY A CA 1
ATOM 1106 C C . GLY A 1 143 ? -6.608 -13.175 7.383 1.00 96.00 143 GLY A C 1
ATOM 1107 O O . GLY A 1 143 ? -5.533 -12.601 7.239 1.00 96.00 143 GLY A O 1
ATOM 1108 N N . SER A 1 144 ? -6.816 -14.419 6.944 1.00 97.38 144 SER A N 1
ATOM 1109 C CA . SER A 1 144 ? -5.793 -15.215 6.258 1.00 97.38 144 SER A CA 1
ATOM 1110 C C . SER A 1 144 ? -5.345 -14.569 4.949 1.00 97.38 144 SER A C 1
ATOM 1112 O O . SER A 1 144 ? -4.146 -14.455 4.712 1.00 97.38 144 SER A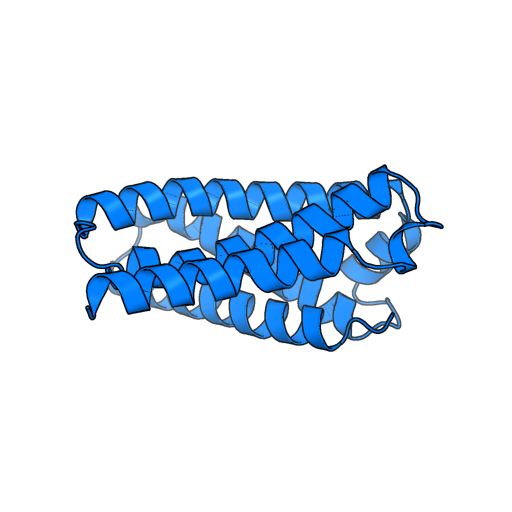 O 1
ATOM 1114 N N . LEU A 1 145 ? -6.285 -14.088 4.128 1.00 98.19 145 LEU A N 1
ATOM 1115 C CA . LEU A 1 145 ? -5.950 -13.387 2.887 1.00 98.19 145 LEU A CA 1
ATOM 1116 C C . LEU A 1 145 ? -5.168 -12.102 3.168 1.00 98.19 145 LEU A C 1
ATOM 1118 O O . LEU A 1 145 ? -4.136 -11.879 2.550 1.00 98.19 145 LEU A O 1
ATOM 1122 N N . VAL A 1 146 ? -5.596 -11.295 4.144 1.00 97.12 146 VAL A N 1
ATOM 1123 C CA . VAL A 1 146 ? -4.874 -10.077 4.543 1.00 97.12 146 VAL A CA 1
ATOM 1124 C C . VAL A 1 146 ? -3.457 -10.394 5.025 1.00 97.12 146 VAL A C 1
ATOM 1126 O O . VAL A 1 146 ? -2.535 -9.660 4.684 1.00 97.12 146 VAL A O 1
ATOM 1129 N N . MET A 1 147 ? -3.246 -11.491 5.757 1.00 97.56 147 MET A N 1
ATOM 1130 C CA . MET A 1 147 ? -1.895 -11.909 6.149 1.00 97.56 147 MET A CA 1
ATOM 1131 C C . MET A 1 147 ? -1.015 -12.241 4.941 1.00 97.56 147 MET A C 1
ATOM 1133 O O . MET A 1 147 ? 0.145 -11.835 4.917 1.00 97.56 147 MET A O 1
ATOM 1137 N N . ILE A 1 148 ? -1.562 -12.922 3.928 1.00 98.44 148 ILE A N 1
ATOM 1138 C CA . ILE A 1 148 ? -0.848 -13.198 2.672 1.00 98.44 148 ILE A CA 1
ATOM 1139 C C . ILE A 1 148 ? -0.512 -11.890 1.948 1.00 98.44 148 ILE A C 1
ATOM 1141 O O . ILE A 1 148 ? 0.617 -11.733 1.496 1.00 98.44 148 ILE A O 1
ATOM 1145 N N . VAL A 1 149 ? -1.450 -10.936 1.889 1.00 98.50 149 VAL A N 1
ATOM 1146 C CA . VAL A 1 149 ? -1.202 -9.608 1.302 1.00 98.50 149 VAL A CA 1
ATOM 1147 C C . VAL A 1 149 ? -0.058 -8.910 2.028 1.00 98.50 149 VAL A C 1
ATOM 1149 O O . VAL A 1 149 ? 0.891 -8.489 1.388 1.00 98.50 149 VAL A O 1
ATOM 1152 N N . VAL A 1 150 ? -0.107 -8.813 3.360 1.00 97.81 150 VAL A N 1
ATOM 1153 C CA . VAL A 1 150 ? 0.912 -8.093 4.140 1.00 97.81 150 VAL A CA 1
ATOM 1154 C C . VAL A 1 150 ? 2.287 -8.730 3.989 1.00 97.81 150 VAL A C 1
ATOM 1156 O O . VAL A 1 150 ? 3.241 -8.032 3.657 1.00 97.81 150 VAL A O 1
ATOM 1159 N N . LEU A 1 151 ? 2.399 -10.042 4.201 1.00 98.06 151 LEU A N 1
ATOM 1160 C CA . LEU A 1 151 ? 3.685 -10.731 4.103 1.00 98.06 151 LEU A CA 1
ATOM 1161 C C . LEU A 1 151 ? 4.217 -10.708 2.668 1.00 98.06 151 LEU A C 1
ATOM 1163 O O . LEU A 1 151 ? 5.378 -10.367 2.459 1.00 98.06 151 LEU A O 1
ATOM 1167 N N . GLY A 1 152 ? 3.365 -10.999 1.684 1.00 98.06 152 GLY A N 1
ATOM 1168 C CA . GLY A 1 152 ? 3.740 -10.972 0.274 1.00 98.06 152 GLY A CA 1
ATOM 1169 C C . GLY A 1 152 ? 4.168 -9.582 -0.186 1.00 98.06 152 GLY A C 1
ATOM 1170 O O . GLY A 1 152 ? 5.200 -9.459 -0.831 1.00 98.06 152 GLY A O 1
ATOM 1171 N N . SER A 1 153 ? 3.456 -8.523 0.205 1.00 97.19 153 SER A N 1
ATOM 1172 C CA . SER A 1 153 ? 3.827 -7.145 -0.130 1.00 97.19 153 SER A CA 1
ATOM 1173 C C . SER A 1 153 ? 5.127 -6.697 0.542 1.00 97.19 153 SER A C 1
ATOM 1175 O O . SER A 1 153 ? 5.916 -6.001 -0.089 1.00 97.19 153 SER A O 1
ATOM 1177 N N . VAL A 1 154 ? 5.388 -7.103 1.791 1.00 96.75 154 VAL A N 1
ATOM 1178 C CA . VAL A 1 154 ? 6.667 -6.810 2.464 1.00 96.75 154 VAL A CA 1
ATOM 1179 C C . VAL A 1 154 ? 7.820 -7.526 1.767 1.00 96.75 154 VAL A C 1
ATOM 1181 O O . VAL A 1 154 ? 8.813 -6.884 1.445 1.00 96.75 154 VAL A O 1
ATOM 1184 N N . ILE A 1 155 ? 7.686 -8.828 1.495 1.00 97.56 155 ILE A N 1
ATOM 1185 C CA . ILE A 1 155 ? 8.731 -9.604 0.813 1.00 97.56 155 ILE A CA 1
ATOM 1186 C C . ILE A 1 155 ? 8.957 -9.061 -0.601 1.00 97.56 155 ILE A C 1
ATOM 1188 O O . ILE A 1 155 ? 10.099 -8.860 -0.999 1.00 97.56 155 ILE A O 1
ATOM 1192 N N . HIS A 1 156 ? 7.881 -8.760 -1.331 1.00 96.81 156 HIS A N 1
ATOM 1193 C CA . HIS A 1 156 ? 7.940 -8.098 -2.631 1.00 96.81 156 HIS A CA 1
ATOM 1194 C C . HIS A 1 156 ? 8.748 -6.801 -2.550 1.00 96.81 156 HIS A C 1
ATOM 1196 O O . HIS A 1 156 ? 9.697 -6.652 -3.302 1.00 96.81 156 HIS A O 1
ATOM 1202 N N . ALA A 1 157 ? 8.427 -5.904 -1.613 1.00 95.19 157 ALA A N 1
ATOM 1203 C CA . ALA A 1 157 ? 9.103 -4.616 -1.489 1.00 95.19 157 ALA A CA 1
ATOM 1204 C C . ALA A 1 157 ? 10.576 -4.733 -1.061 1.00 95.19 157 ALA A C 1
ATOM 1206 O O . ALA A 1 157 ? 11.413 -4.001 -1.573 1.00 95.19 157 ALA A O 1
ATOM 1207 N N . VAL A 1 158 ? 10.901 -5.645 -0.137 1.00 94.81 158 VAL A N 1
ATOM 1208 C CA . VAL A 1 158 ? 12.275 -5.840 0.363 1.00 94.81 158 VAL A CA 1
ATOM 1209 C C . VAL A 1 158 ? 13.189 -6.459 -0.696 1.00 94.81 158 VAL A C 1
ATOM 1211 O O . VAL A 1 158 ? 14.378 -6.166 -0.709 1.00 94.81 158 VAL A O 1
ATOM 1214 N N . LEU A 1 159 ? 12.646 -7.302 -1.579 1.00 94.25 159 LEU A N 1
ATOM 1215 C CA . LEU A 1 159 ? 13.394 -7.935 -2.670 1.00 94.25 159 LEU A CA 1
ATOM 1216 C C . LEU A 1 159 ? 13.539 -7.043 -3.915 1.00 94.25 159 LEU A C 1
ATOM 1218 O O . LEU A 1 159 ? 14.147 -7.474 -4.895 1.00 94.25 159 LEU A O 1
ATOM 1222 N N . ILE A 1 160 ? 12.953 -5.842 -3.922 1.00 90.81 160 ILE A N 1
ATOM 1223 C CA . ILE A 1 160 ? 13.191 -4.876 -4.996 1.00 90.81 160 ILE A CA 1
ATOM 1224 C C . ILE A 1 160 ? 14.582 -4.286 -4.782 1.00 90.81 160 ILE A C 1
ATOM 1226 O O . ILE A 1 160 ? 14.814 -3.520 -3.849 1.00 90.81 160 ILE A O 1
ATOM 1230 N N . GLU A 1 161 ? 15.496 -4.649 -5.673 1.00 80.50 161 GLU A N 1
ATOM 1231 C CA . GLU A 1 161 ? 16.837 -4.082 -5.753 1.00 80.50 161 GLU A CA 1
ATOM 1232 C C . GLU A 1 161 ? 16.886 -3.045 -6.877 1.00 80.50 161 GLU A C 1
ATOM 1234 O O . GLU A 1 161 ? 16.380 -3.277 -7.981 1.00 80.50 161 GLU A O 1
ATOM 1239 N N . GLY A 1 162 ? 17.482 -1.889 -6.586 1.00 63.31 162 GLY A N 1
ATOM 1240 C CA . GLY A 1 162 ? 17.518 -0.744 -7.493 1.00 63.31 162 GLY A CA 1
ATOM 1241 C C . GLY A 1 162 ? 17.551 0.564 -6.740 1.00 63.31 162 GLY A C 1
ATOM 1242 O O . GLY A 1 162 ? 16.489 0.949 -6.205 1.00 63.31 162 GLY A O 1
#

pLDDT: mean 94.85, std 3.9, range [63.31, 98.69]